Protein AF-A0A9Q1GVB4-F1 (afdb_monomer)

InterPro domains:
  IPR004252 Probable transposase, Ptta/En/Spm, plant [PF03004] (63-147)

Solvent-accessible surface area (backbone atoms only — not comparable to full-atom values): 9613 Å² total; per-residue (Å²): 139,84,85,86,81,89,74,96,72,77,97,49,74,78,66,56,61,70,75,74,58,67,56,72,68,58,44,50,53,51,50,50,53,49,53,51,52,50,54,52,50,52,54,50,50,52,56,54,52,59,71,66,70,79,49,101,64,57,93,91,50,58,69,66,60,50,51,51,51,53,50,45,66,74,67,36,62,69,58,45,51,52,51,52,50,54,53,46,47,55,65,72,35,87,56,34,83,44,52,85,47,78,50,76,70,48,41,40,54,49,45,54,48,38,49,73,73,71,41,86,50,20,49,33,56,53,47,50,71,29,40,26,30,91,89,77,65,43,58,52,43,70,66,54,49,56,51,40,70,73,36,63,80,43,77,54,71,54,93,110

pLDDT: mean 75.61, std 13.66, range [33.72, 92.81]

Foldseek 3Di:
DDDDDDDDDDDDVVVVVVVPDDDPVVVVVVVVVVVVVVVVVVVVVVVVVVVVPPDLDDPVDDPVVSVVVVVCCVPPPVNVVVVVVVVCCCCPPLLNQQQQQPDPVSLVVVLVVCVVVVHQAFQLVSLQVRQARPPPSDGSDVVSVVVSVVRVVGRDGDDD

Sequence (160 aa):
MITHSSSDAMDNPSAREDRYQWTADHASLVKEAYWEKGRNRLKDMVCKVSKKKLTDVIPWLSPDVHRQLLHHKQTNNGFLRTSRQSRVNKITSPKAGTRHTQGSISAIAIAKKMRKDGEIVTAAKLYSKTHTKPKDKTFTDDRSKATWVCIKPIHLPFFG

Structure (mmCIF, N/CA/C/O backbone):
data_AF-A0A9Q1GVB4-F1
#
_entry.id   AF-A0A9Q1GVB4-F1
#
loop_
_atom_site.group_PDB
_atom_site.id
_atom_site.type_symbol
_atom_site.label_atom_id
_atom_site.label_alt_id
_atom_site.label_comp_id
_atom_site.label_asym_id
_atom_site.label_entity_id
_atom_site.label_seq_id
_atom_site.pdbx_PDB_ins_code
_atom_site.Cartn_x
_atom_site.Cartn_y
_atom_site.Cartn_z
_atom_site.occupancy
_atom_site.B_iso_or_equiv
_atom_site.auth_seq_id
_atom_site.auth_comp_id
_atom_site.auth_asym_id
_atom_site.auth_atom_id
_atom_site.pdbx_PDB_model_num
ATOM 1 N N . MET A 1 1 ? -11.497 -1.645 -35.298 1.00 33.72 1 MET A N 1
ATOM 2 C CA . MET A 1 1 ? -11.776 -2.354 -36.563 1.00 33.72 1 MET A CA 1
ATOM 3 C C . MET A 1 1 ? -10.879 -3.570 -36.609 1.00 33.72 1 MET A C 1
ATOM 5 O O . MET A 1 1 ? -9.670 -3.400 -36.629 1.00 33.72 1 MET A O 1
ATOM 9 N N . ILE A 1 2 ? -11.460 -4.765 -36.528 1.00 38.91 2 ILE A N 1
ATOM 10 C CA . ILE A 1 2 ? -10.757 -6.035 -36.727 1.00 38.91 2 ILE A CA 1
ATOM 11 C C . ILE A 1 2 ? -11.166 -6.481 -38.127 1.00 38.91 2 ILE A C 1
ATOM 13 O O . ILE A 1 2 ? -12.347 -6.712 -38.372 1.00 38.91 2 ILE A O 1
ATOM 17 N N . THR A 1 3 ? -10.230 -6.499 -39.068 1.00 4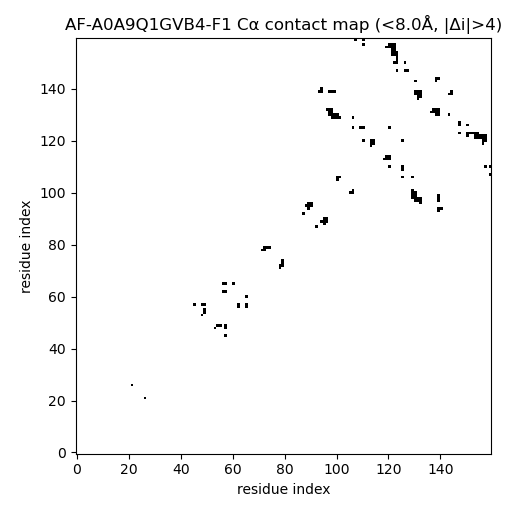1.09 3 THR A N 1
ATOM 18 C CA . THR A 1 3 ? -10.492 -6.948 -40.436 1.00 41.09 3 THR A CA 1
ATOM 19 C C . THR A 1 3 ? -10.404 -8.468 -40.485 1.00 41.09 3 THR A C 1
ATOM 21 O O . THR A 1 3 ? -9.327 -9.034 -40.303 1.00 41.09 3 THR A O 1
ATOM 24 N N . HIS A 1 4 ? -11.535 -9.122 -40.741 1.00 42.84 4 HIS A N 1
ATOM 25 C CA . HIS A 1 4 ? -11.581 -10.513 -41.173 1.00 42.84 4 HIS A CA 1
ATOM 26 C C . HIS A 1 4 ? -11.349 -10.576 -42.688 1.00 42.84 4 HIS A C 1
ATOM 28 O O . HIS A 1 4 ? -12.095 -9.974 -43.454 1.00 42.84 4 HIS A O 1
ATOM 34 N N . SER A 1 5 ? -10.340 -11.327 -43.123 1.00 40.50 5 SER A N 1
ATOM 35 C CA . SER A 1 5 ? -10.303 -11.911 -44.465 1.00 40.50 5 SER A CA 1
ATOM 36 C C . SER A 1 5 ? -10.159 -13.415 -44.310 1.00 40.50 5 SER A C 1
ATOM 38 O O . SER A 1 5 ? -9.209 -13.908 -43.707 1.00 40.50 5 SER A O 1
ATOM 40 N N . SER A 1 6 ? -11.187 -14.106 -44.787 1.00 53.69 6 SER A N 1
ATOM 41 C CA . SER A 1 6 ? -11.302 -15.554 -44.850 1.00 53.69 6 SER A CA 1
ATOM 42 C C . SER A 1 6 ? -10.551 -16.060 -46.076 1.00 53.69 6 SER A C 1
ATOM 44 O O . SER A 1 6 ? -10.783 -15.550 -47.168 1.00 53.69 6 SER A O 1
ATOM 46 N N . SER A 1 7 ? -9.696 -17.066 -45.910 1.00 40.31 7 SER A N 1
ATOM 47 C CA . SER A 1 7 ? -9.329 -18.003 -46.975 1.00 40.31 7 SER A CA 1
ATOM 48 C C . SER A 1 7 ? -8.597 -19.185 -46.356 1.00 40.31 7 SER A C 1
ATOM 50 O O . SER A 1 7 ? -7.555 -19.020 -45.721 1.00 40.31 7 SER A O 1
ATOM 52 N N . ASP A 1 8 ? -9.159 -20.367 -46.564 1.00 50.81 8 ASP A N 1
ATOM 53 C CA . ASP A 1 8 ? -8.596 -21.662 -46.222 1.00 50.81 8 ASP A CA 1
ATOM 54 C C . ASP A 1 8 ? -7.185 -21.836 -46.796 1.00 50.81 8 ASP A C 1
ATOM 56 O O . ASP A 1 8 ? -6.976 -21.811 -48.008 1.00 50.81 8 ASP A O 1
ATOM 60 N N . ALA A 1 9 ? -6.209 -22.034 -45.914 1.00 42.66 9 ALA A N 1
ATOM 61 C CA . ALA A 1 9 ? -4.889 -22.531 -46.265 1.00 42.66 9 ALA A CA 1
ATOM 62 C C . ALA A 1 9 ? -4.362 -23.366 -45.094 1.00 42.66 9 ALA A C 1
ATOM 64 O O . ALA A 1 9 ? -4.051 -22.840 -44.028 1.00 42.66 9 ALA A O 1
ATOM 65 N N . MET A 1 10 ? -4.369 -24.677 -45.333 1.00 43.28 10 MET A N 1
ATOM 66 C CA . MET A 1 10 ? -3.489 -25.735 -44.835 1.00 43.28 10 MET A CA 1
ATOM 67 C C . MET A 1 10 ? -2.827 -25.546 -43.464 1.00 43.28 10 MET A C 1
ATOM 69 O O . MET A 1 10 ? -2.070 -24.614 -43.198 1.00 43.28 10 MET A O 1
ATOM 73 N N . ASP A 1 11 ? -3.082 -26.542 -42.622 1.00 54.38 11 ASP A N 1
ATOM 74 C CA . ASP A 1 11 ? -2.689 -26.666 -41.227 1.00 54.38 11 ASP A CA 1
ATOM 75 C C . ASP A 1 11 ? -1.162 -26.794 -41.055 1.00 54.38 11 ASP A C 1
ATOM 77 O O . ASP A 1 11 ? -0.619 -27.869 -40.819 1.00 54.38 11 ASP A O 1
ATOM 81 N N . ASN A 1 12 ? -0.444 -25.679 -41.206 1.00 53.25 12 ASN A N 1
ATOM 82 C CA . ASN A 1 12 ? 0.954 -25.568 -40.815 1.00 53.25 12 ASN A CA 1
ATOM 83 C C . ASN A 1 12 ? 1.024 -25.103 -39.344 1.00 53.25 12 ASN A C 1
ATOM 85 O O . ASN A 1 12 ? 0.652 -23.958 -39.054 1.00 53.25 12 ASN A O 1
ATOM 89 N N . PRO A 1 13 ? 1.493 -25.935 -38.395 1.00 53.97 13 PRO A N 1
ATOM 90 C CA . PRO A 1 13 ? 1.586 -25.551 -36.989 1.00 53.97 13 PRO A CA 1
ATOM 91 C C . PRO A 1 13 ? 2.537 -24.368 -36.755 1.00 53.97 13 PRO A C 1
ATOM 93 O O . PRO A 1 13 ? 2.305 -23.605 -35.821 1.00 53.97 13 PRO A O 1
ATOM 96 N N . SER A 1 14 ? 3.520 -24.128 -37.636 1.00 53.22 14 SER A N 1
ATOM 97 C CA . SER A 1 14 ? 4.394 -22.948 -37.534 1.00 53.22 14 SER A CA 1
ATOM 98 C C . SER A 1 14 ? 3.682 -21.641 -37.908 1.00 53.22 14 SER A C 1
ATOM 100 O O . SER A 1 14 ? 4.051 -20.582 -37.422 1.00 53.22 14 SER A O 1
ATOM 102 N N . ALA A 1 15 ? 2.626 -21.695 -38.732 1.00 49.97 15 ALA A N 1
ATOM 103 C CA . ALA A 1 15 ? 1.832 -20.522 -39.116 1.00 49.97 15 ALA A CA 1
ATOM 104 C C . ALA A 1 15 ? 0.757 -20.159 -38.070 1.00 49.97 15 ALA A C 1
ATOM 106 O O . ALA A 1 15 ? 0.137 -19.095 -38.137 1.00 49.97 15 ALA A O 1
ATOM 107 N N . ARG A 1 16 ? 0.497 -21.046 -37.095 1.00 50.59 16 ARG A N 1
ATOM 108 C CA . ARG A 1 16 ? -0.432 -20.791 -35.980 1.00 50.59 16 ARG A CA 1
ATOM 109 C C . ARG A 1 16 ? 0.188 -19.903 -34.902 1.00 50.59 16 ARG A C 1
ATOM 111 O O . ARG A 1 16 ? -0.550 -19.142 -34.278 1.00 50.59 16 ARG A O 1
ATOM 118 N N . GLU A 1 17 ? 1.502 -19.976 -34.704 1.00 55.22 17 GLU A N 1
ATOM 119 C CA . GLU A 1 17 ? 2.207 -19.242 -33.646 1.00 55.22 17 GLU A CA 1
ATOM 120 C C . GLU A 1 17 ? 2.274 -17.734 -33.913 1.00 55.22 17 GLU A C 1
ATOM 122 O O . GLU A 1 17 ? 2.208 -16.949 -32.970 1.00 55.22 17 GLU A O 1
ATOM 127 N N . ASP A 1 18 ? 2.291 -17.306 -35.175 1.00 56.25 18 ASP A N 1
ATOM 128 C CA . ASP A 1 18 ? 2.339 -15.882 -35.542 1.00 56.25 18 ASP A CA 1
ATOM 129 C C . ASP A 1 18 ? 0.984 -15.167 -35.418 1.00 56.25 18 ASP A C 1
ATOM 131 O O . ASP A 1 18 ? 0.921 -13.940 -35.358 1.00 56.25 18 ASP A O 1
ATOM 135 N N . ARG A 1 19 ? -0.126 -15.915 -35.319 1.00 60.16 19 ARG A N 1
ATOM 136 C CA . ARG A 1 19 ? -1.479 -15.333 -35.223 1.00 60.16 19 ARG A CA 1
ATOM 137 C C . ARG A 1 19 ? -1.821 -14.774 -33.842 1.00 60.16 19 ARG A C 1
ATOM 139 O O . ARG A 1 19 ? -2.765 -13.995 -33.725 1.00 60.16 19 ARG A O 1
ATOM 146 N N . TYR A 1 20 ? -1.072 -15.155 -32.809 1.00 65.69 20 TYR A N 1
ATOM 147 C CA . TYR A 1 20 ? -1.349 -14.785 -31.417 1.00 65.69 20 TYR A CA 1
ATOM 148 C C . TYR A 1 20 ? -0.134 -14.182 -30.707 1.00 65.69 20 TYR A C 1
ATOM 150 O O . TYR A 1 20 ? -0.008 -14.282 -29.486 1.00 65.69 20 TYR A O 1
ATOM 158 N N . GLN A 1 21 ? 0.762 -13.539 -31.453 1.00 75.00 21 GLN A N 1
ATOM 159 C CA . GLN A 1 21 ? 1.858 -12.780 -30.865 1.00 75.00 21 GLN A CA 1
ATOM 160 C C . GLN A 1 21 ? 1.425 -11.345 -30.588 1.00 75.00 21 GLN A C 1
ATOM 162 O O . GLN A 1 21 ? 0.720 -10.703 -31.370 1.00 75.00 21 GLN A O 1
ATOM 167 N N . TRP A 1 22 ? 1.857 -10.819 -29.447 1.00 77.19 22 TRP A N 1
ATOM 168 C CA . TRP A 1 22 ? 1.775 -9.387 -29.216 1.00 77.19 22 TRP A CA 1
ATOM 169 C C . TRP A 1 22 ? 2.656 -8.671 -30.233 1.00 77.19 22 TRP A C 1
ATOM 171 O O . TRP A 1 22 ? 3.799 -9.063 -30.456 1.00 77.19 22 TRP A O 1
ATOM 181 N N . THR A 1 23 ? 2.155 -7.572 -30.796 1.00 82.75 23 THR A N 1
ATOM 182 C CA . THR A 1 23 ? 3.010 -6.630 -31.531 1.00 82.75 23 THR A CA 1
ATOM 183 C C . THR A 1 23 ? 4.193 -6.227 -30.641 1.00 82.75 23 THR A C 1
ATOM 185 O O . THR A 1 23 ? 4.005 -6.113 -29.425 1.00 82.75 23 THR A O 1
ATOM 188 N N . ALA A 1 24 ? 5.359 -5.937 -31.218 1.00 81.44 24 ALA A N 1
ATOM 189 C CA . ALA A 1 24 ? 6.579 -5.614 -30.467 1.00 81.44 24 ALA A CA 1
ATOM 190 C C . ALA A 1 24 ? 6.379 -4.546 -29.365 1.00 81.44 24 ALA A C 1
ATOM 192 O O . ALA A 1 24 ? 6.903 -4.693 -28.255 1.00 81.44 24 ALA A O 1
ATOM 193 N N . ASP A 1 25 ? 5.549 -3.532 -29.629 1.00 81.00 25 ASP A N 1
ATOM 194 C CA . ASP A 1 25 ? 5.208 -2.479 -28.665 1.00 81.00 25 ASP A CA 1
ATOM 195 C C . ASP A 1 25 ? 4.445 -3.034 -27.452 1.00 81.00 25 ASP A C 1
ATOM 197 O O . ASP A 1 25 ? 4.857 -2.860 -26.304 1.00 81.00 25 ASP A O 1
ATOM 201 N N . HIS A 1 26 ? 3.368 -3.788 -27.691 1.00 86.81 26 HIS A N 1
ATOM 202 C CA . HIS A 1 26 ? 2.603 -4.457 -26.635 1.00 86.81 26 HIS A CA 1
ATOM 203 C C . HIS A 1 26 ? 3.445 -5.486 -25.870 1.00 86.81 26 HIS A C 1
ATOM 205 O O . HIS A 1 26 ? 3.338 -5.574 -24.647 1.00 86.81 26 HIS A O 1
ATOM 211 N N . ALA A 1 27 ? 4.320 -6.230 -26.552 1.00 86.25 27 ALA A N 1
ATOM 212 C CA . ALA A 1 27 ? 5.208 -7.186 -25.899 1.00 86.25 27 ALA A CA 1
ATOM 213 C C . ALA A 1 27 ? 6.169 -6.501 -24.922 1.00 86.25 27 ALA A C 1
ATOM 215 O O . ALA A 1 27 ? 6.365 -6.975 -23.799 1.00 86.25 27 ALA A O 1
ATOM 216 N N . SER A 1 28 ? 6.711 -5.351 -25.323 1.00 87.00 28 SER A N 1
ATOM 217 C CA . SER A 1 28 ? 7.587 -4.534 -24.485 1.00 87.00 28 SER A CA 1
ATOM 218 C C . SER A 1 28 ? 6.841 -3.977 -23.272 1.00 87.00 28 SER A C 1
ATOM 220 O O . SER A 1 28 ? 7.316 -4.134 -22.147 1.00 87.00 28 SER A O 1
ATOM 222 N N . LEU A 1 29 ? 5.634 -3.435 -23.472 1.00 89.50 29 LEU A N 1
ATOM 223 C CA . LEU A 1 29 ? 4.789 -2.914 -22.391 1.00 89.50 29 LEU A CA 1
ATOM 224 C C . LEU A 1 29 ? 4.406 -3.994 -21.374 1.00 89.50 29 LEU A C 1
ATOM 226 O O . LEU A 1 29 ? 4.490 -3.777 -20.163 1.00 89.50 29 LEU A O 1
ATOM 230 N N . VAL A 1 30 ? 4.004 -5.180 -21.838 1.00 88.69 30 VAL A N 1
ATOM 231 C CA . VAL A 1 30 ? 3.631 -6.260 -20.920 1.00 88.69 30 VAL A CA 1
ATOM 232 C C . VAL A 1 30 ? 4.854 -6.793 -20.178 1.00 88.69 30 VAL A C 1
ATOM 234 O O . VAL A 1 30 ? 4.771 -7.053 -18.976 1.00 88.69 30 VAL A O 1
ATOM 237 N N . LYS A 1 31 ? 6.005 -6.905 -20.848 1.00 91.25 31 LYS A N 1
ATOM 238 C CA . LYS A 1 31 ? 7.263 -7.293 -20.204 1.00 91.25 31 LYS A CA 1
ATOM 239 C C . LYS A 1 31 ? 7.659 -6.285 -19.126 1.00 91.25 31 LYS A C 1
ATOM 241 O O . LYS A 1 31 ? 8.003 -6.690 -18.016 1.00 91.25 31 LYS A O 1
ATOM 246 N N . GLU A 1 32 ? 7.570 -4.990 -19.411 1.00 92.81 32 GLU A N 1
ATOM 247 C CA . GLU A 1 32 ? 7.841 -3.933 -18.436 1.00 92.81 32 GLU A CA 1
ATOM 248 C C . GLU A 1 32 ? 6.904 -4.028 -17.226 1.00 92.81 32 GLU A C 1
ATOM 250 O O . GLU A 1 32 ? 7.375 -4.103 -16.087 1.00 92.81 32 GLU A O 1
ATOM 255 N N . ALA A 1 33 ? 5.595 -4.137 -17.466 1.00 90.88 33 ALA A N 1
ATOM 256 C CA . ALA A 1 33 ? 4.595 -4.277 -16.412 1.00 90.88 33 ALA A CA 1
ATOM 257 C C . ALA A 1 33 ? 4.804 -5.549 -15.572 1.00 90.88 33 ALA A C 1
ATOM 259 O O . ALA A 1 33 ? 4.619 -5.536 -14.351 1.00 90.88 33 ALA A O 1
ATOM 260 N N . TYR A 1 34 ? 5.203 -6.655 -16.204 1.00 92.75 34 TYR A N 1
ATOM 261 C CA . TYR A 1 34 ? 5.525 -7.904 -15.518 1.00 92.75 34 TYR A CA 1
ATOM 262 C C . TYR A 1 34 ? 6.713 -7.722 -14.572 1.00 92.75 34 TYR A C 1
ATOM 264 O O . TYR A 1 34 ? 6.616 -8.035 -13.381 1.00 92.75 34 TYR A O 1
ATOM 272 N N . TRP A 1 35 ? 7.814 -7.149 -15.067 1.00 92.56 35 TRP A N 1
ATOM 273 C CA . TRP A 1 35 ? 8.992 -6.887 -14.246 1.00 92.56 35 TRP A CA 1
ATOM 274 C C . TRP A 1 35 ? 8.704 -5.892 -13.129 1.00 92.56 35 TRP A C 1
ATOM 276 O O . TRP A 1 35 ? 9.159 -6.089 -12.003 1.00 92.56 35 TRP A O 1
ATOM 286 N N . GLU A 1 36 ? 7.925 -4.847 -13.394 1.00 90.62 36 GLU A N 1
ATOM 287 C CA . GLU A 1 36 ? 7.529 -3.879 -12.378 1.00 90.62 36 GLU A CA 1
ATOM 288 C C . GLU A 1 36 ? 6.720 -4.539 -11.253 1.00 90.62 36 GLU A C 1
ATOM 290 O O . GLU A 1 36 ? 7.056 -4.392 -10.070 1.00 90.62 36 GLU A O 1
ATOM 295 N N . LYS A 1 37 ? 5.696 -5.326 -11.605 1.00 89.62 37 LYS A N 1
ATOM 296 C CA . LYS A 1 37 ? 4.885 -6.079 -10.637 1.00 89.62 37 LYS A CA 1
ATOM 297 C C . LYS A 1 37 ? 5.736 -7.065 -9.843 1.00 89.62 37 LYS A C 1
ATOM 299 O O . LYS A 1 37 ? 5.614 -7.113 -8.617 1.00 89.62 37 LYS A O 1
ATOM 304 N N . GLY A 1 38 ? 6.624 -7.798 -10.514 1.00 88.38 38 GLY A N 1
ATOM 305 C CA . GLY A 1 38 ? 7.555 -8.734 -9.886 1.00 88.38 38 GLY A CA 1
ATOM 306 C C . GLY A 1 38 ? 8.469 -8.046 -8.871 1.00 88.38 38 GLY A C 1
ATOM 307 O O . GLY A 1 38 ? 8.506 -8.437 -7.701 1.00 88.38 38 GLY A O 1
ATOM 308 N N . ARG A 1 39 ? 9.135 -6.953 -9.272 1.00 86.31 39 ARG A N 1
ATOM 309 C CA . ARG A 1 39 ? 9.994 -6.148 -8.384 1.00 86.31 39 ARG A CA 1
ATOM 310 C C . ARG A 1 39 ? 9.225 -5.622 -7.174 1.00 86.31 39 ARG A C 1
ATOM 312 O O . ARG A 1 39 ? 9.698 -5.736 -6.042 1.00 86.31 39 ARG A O 1
ATOM 319 N N . ASN A 1 40 ? 8.028 -5.076 -7.388 1.00 85.00 40 ASN A N 1
ATOM 320 C CA . ASN A 1 40 ? 7.192 -4.562 -6.305 1.00 85.00 40 ASN A CA 1
ATOM 321 C C . ASN A 1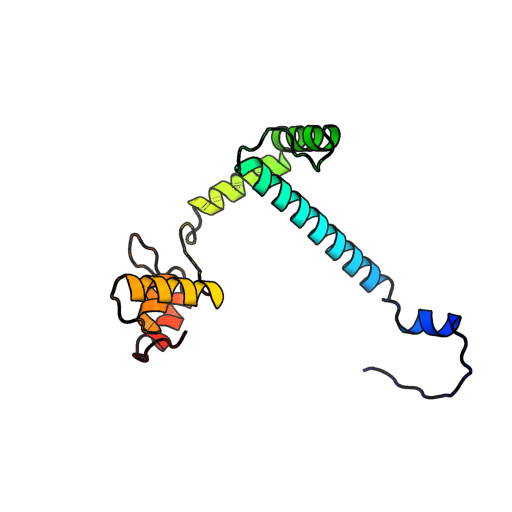 40 ? 6.759 -5.670 -5.337 1.00 85.00 40 ASN A C 1
ATOM 323 O O . ASN A 1 40 ? 6.835 -5.480 -4.122 1.00 85.00 40 ASN A O 1
ATOM 327 N N . ARG A 1 41 ? 6.384 -6.849 -5.848 1.00 87.62 41 ARG A N 1
ATOM 328 C CA . ARG A 1 41 ? 5.988 -7.986 -5.013 1.00 87.62 41 ARG A CA 1
ATOM 329 C C . ARG A 1 41 ? 7.139 -8.504 -4.155 1.00 87.62 41 ARG A C 1
ATOM 331 O O . ARG A 1 41 ? 6.940 -8.738 -2.962 1.00 87.62 41 ARG A O 1
ATOM 338 N N . LEU A 1 42 ? 8.330 -8.638 -4.735 1.00 84.25 42 LEU A N 1
ATOM 339 C CA . LEU A 1 42 ? 9.535 -9.051 -4.012 1.00 84.25 42 LEU A CA 1
ATOM 340 C C . LEU A 1 42 ? 9.890 -8.046 -2.911 1.00 84.25 42 LEU A C 1
ATOM 342 O O . LEU A 1 42 ? 10.081 -8.434 -1.757 1.00 84.25 42 LEU A O 1
ATOM 346 N N . LYS A 1 43 ? 9.885 -6.746 -3.230 1.00 83.06 43 LYS A N 1
ATOM 347 C CA . LYS A 1 43 ? 10.100 -5.661 -2.258 1.00 83.06 43 LYS A CA 1
ATOM 348 C C . LYS A 1 43 ? 9.120 -5.742 -1.083 1.00 83.06 43 LYS A C 1
ATOM 350 O O . LYS A 1 43 ? 9.528 -5.609 0.074 1.00 83.06 43 LYS A O 1
ATOM 355 N N . ASP A 1 44 ? 7.842 -5.983 -1.364 1.00 83.56 44 ASP A N 1
ATOM 356 C CA . ASP A 1 44 ? 6.802 -6.109 -0.341 1.00 83.56 44 ASP A CA 1
ATOM 357 C C . ASP A 1 44 ? 6.998 -7.343 0.540 1.00 83.56 44 ASP A C 1
ATOM 359 O O . ASP A 1 44 ? 6.816 -7.263 1.758 1.00 83.56 44 ASP A O 1
ATOM 363 N N . MET A 1 45 ? 7.378 -8.479 -0.053 1.00 84.31 45 MET A N 1
ATOM 364 C CA . MET A 1 45 ? 7.695 -9.701 0.684 1.00 84.31 45 MET A CA 1
ATOM 365 C C . MET A 1 45 ? 8.870 -9.486 1.633 1.00 84.31 45 MET A C 1
ATOM 367 O O . MET A 1 45 ? 8.725 -9.771 2.821 1.00 84.31 45 MET A O 1
ATOM 371 N N . VAL A 1 46 ? 9.975 -8.903 1.149 1.00 82.31 46 VAL A N 1
ATOM 372 C CA . VAL A 1 46 ? 11.118 -8.527 1.997 1.00 82.31 46 VAL A CA 1
ATOM 373 C C . VAL A 1 46 ? 10.643 -7.663 3.163 1.00 82.31 46 VAL A C 1
ATOM 375 O O . VAL A 1 46 ? 10.853 -8.012 4.320 1.00 82.31 46 VAL A O 1
ATOM 378 N N . CYS A 1 47 ? 9.923 -6.571 2.888 1.00 78.56 47 CYS A N 1
ATOM 379 C CA . CYS A 1 47 ? 9.462 -5.660 3.937 1.00 78.56 47 CYS A CA 1
ATOM 380 C C . CYS A 1 47 ? 8.533 -6.332 4.959 1.00 78.56 47 CYS A C 1
ATOM 382 O O . CYS A 1 47 ? 8.557 -5.969 6.135 1.00 78.56 47 CYS A O 1
ATOM 384 N N . LYS A 1 48 ? 7.686 -7.277 4.535 1.00 80.81 48 LYS A N 1
ATOM 385 C CA . LYS A 1 48 ? 6.791 -8.018 5.436 1.00 80.81 48 LYS A CA 1
ATOM 386 C C . LYS A 1 48 ? 7.557 -9.001 6.315 1.00 80.81 48 LYS A C 1
ATOM 388 O O . LYS A 1 48 ? 7.255 -9.076 7.503 1.00 80.81 48 LYS A O 1
ATOM 393 N N . VAL A 1 49 ? 8.521 -9.727 5.751 1.00 76.62 49 VAL A N 1
ATOM 394 C CA . VAL A 1 49 ? 9.337 -10.704 6.485 1.00 76.62 49 VAL A CA 1
ATOM 395 C C . VAL A 1 49 ? 10.235 -9.992 7.495 1.00 76.62 49 VAL A C 1
ATOM 397 O O . VAL A 1 49 ? 10.187 -10.330 8.675 1.00 76.62 49 VAL A O 1
ATOM 400 N N . SER A 1 50 ? 10.933 -8.924 7.089 1.00 74.00 50 SER A N 1
ATOM 401 C CA . SER A 1 50 ? 11.795 -8.147 7.993 1.00 74.00 50 SER A CA 1
ATOM 402 C C . SER A 1 50 ? 11.030 -7.552 9.185 1.00 74.00 50 SER A C 1
ATOM 404 O O . SER A 1 50 ? 11.550 -7.489 10.293 1.00 74.00 50 SER A O 1
ATOM 406 N N . LYS A 1 51 ? 9.765 -7.141 9.005 1.00 71.88 51 LYS A N 1
ATOM 407 C CA . LYS A 1 51 ? 8.938 -6.592 10.100 1.00 71.88 51 LYS A CA 1
ATOM 408 C C . LYS A 1 51 ? 8.546 -7.618 11.160 1.00 71.88 51 LYS A C 1
ATOM 410 O O . LYS A 1 51 ? 8.243 -7.225 12.282 1.00 71.88 51 LYS A O 1
ATOM 415 N N . LYS A 1 52 ? 8.516 -8.907 10.817 1.00 70.75 52 LYS A N 1
ATOM 416 C CA . LYS A 1 52 ? 8.109 -9.978 11.737 1.00 70.75 52 LYS A CA 1
ATOM 417 C C . LYS A 1 52 ? 9.228 -10.418 12.693 1.00 70.75 52 LYS A C 1
ATOM 419 O O . LYS A 1 52 ? 9.021 -11.377 13.422 1.00 70.75 52 LYS A O 1
ATOM 424 N N . LYS A 1 53 ? 10.374 -9.716 12.717 1.00 58.22 53 LYS A N 1
ATOM 425 C CA . LYS A 1 53 ? 11.533 -9.980 13.595 1.00 58.22 53 LYS A CA 1
ATOM 426 C C . LYS A 1 53 ? 12.057 -11.425 13.537 1.00 58.22 53 LYS A C 1
ATOM 428 O O . LYS A 1 53 ? 12.654 -11.884 14.500 1.00 58.22 53 LYS A O 1
ATOM 433 N N . LEU A 1 54 ? 11.821 -12.156 12.443 1.00 54.44 54 LEU A N 1
ATOM 434 C CA . LEU A 1 54 ? 12.169 -13.578 12.424 1.00 54.44 54 LEU A CA 1
ATOM 435 C C . LEU A 1 54 ? 13.676 -13.826 12.323 1.00 54.44 54 LEU A C 1
ATOM 437 O O . LEU A 1 54 ? 14.116 -14.864 12.792 1.00 54.44 54 LEU A O 1
ATOM 441 N N . THR A 1 55 ? 14.450 -12.913 11.732 1.00 56.69 55 THR A N 1
ATOM 442 C CA . THR A 1 55 ? 15.928 -12.860 11.730 1.00 56.69 55 THR A CA 1
ATOM 443 C C . THR A 1 55 ? 16.362 -11.766 10.747 1.00 56.69 55 THR A C 1
ATOM 445 O O . THR A 1 55 ? 15.616 -11.440 9.820 1.00 56.69 55 THR A O 1
ATOM 448 N N . ASP A 1 56 ? 17.575 -11.222 10.896 1.00 63.03 56 ASP A N 1
ATOM 449 C CA . ASP A 1 56 ? 18.212 -10.359 9.878 1.00 63.03 56 ASP A CA 1
ATOM 450 C C . ASP A 1 56 ? 18.586 -11.127 8.595 1.00 63.03 56 ASP A C 1
ATOM 452 O O . ASP A 1 56 ? 19.134 -10.570 7.647 1.00 63.03 56 ASP A O 1
ATOM 456 N N . VAL A 1 57 ? 18.273 -12.420 8.540 1.00 66.19 57 VAL A N 1
ATOM 457 C CA . VAL A 1 57 ? 18.512 -13.303 7.407 1.00 66.19 57 VAL A CA 1
ATOM 458 C C . VAL A 1 57 ? 17.160 -13.706 6.833 1.00 66.19 57 VAL A C 1
ATOM 460 O O . VAL A 1 57 ? 16.309 -14.255 7.524 1.00 66.19 57 VAL A O 1
ATOM 463 N N . ILE A 1 58 ? 16.945 -13.407 5.555 1.00 73.94 58 ILE A N 1
ATOM 464 C CA . ILE A 1 58 ? 15.732 -13.786 4.830 1.00 73.94 58 ILE A CA 1
ATOM 465 C C . ILE A 1 58 ? 16.038 -15.106 4.106 1.00 73.94 58 ILE A C 1
ATOM 467 O O . ILE A 1 58 ? 16.797 -15.063 3.144 1.00 73.94 58 ILE A O 1
ATOM 471 N N . PRO A 1 59 ? 15.462 -16.261 4.503 1.00 74.81 59 PRO A N 1
ATOM 472 C CA . PRO A 1 59 ? 15.923 -17.579 4.034 1.00 74.81 59 PRO A CA 1
ATOM 473 C C . PRO A 1 59 ? 15.876 -17.798 2.516 1.00 74.81 59 PRO A C 1
ATOM 475 O O . PRO A 1 59 ? 16.651 -18.573 1.975 1.00 74.81 59 PRO A O 1
ATOM 478 N N . TRP A 1 60 ? 14.958 -17.125 1.822 1.00 79.81 60 TRP A N 1
ATOM 479 C CA . TRP A 1 60 ? 14.771 -17.242 0.372 1.00 79.81 60 TRP A CA 1
ATOM 480 C C . TRP A 1 60 ? 15.554 -16.192 -0.433 1.00 79.81 60 TRP A C 1
ATOM 482 O O . TRP A 1 60 ? 15.503 -16.203 -1.661 1.00 79.81 60 TRP A O 1
ATOM 492 N N . LEU A 1 61 ? 16.236 -15.256 0.234 1.00 82.19 61 LEU A N 1
ATOM 493 C CA . LEU A 1 61 ? 17.017 -14.204 -0.406 1.00 82.19 61 LEU A CA 1
ATOM 494 C C . LEU A 1 61 ? 18.502 -14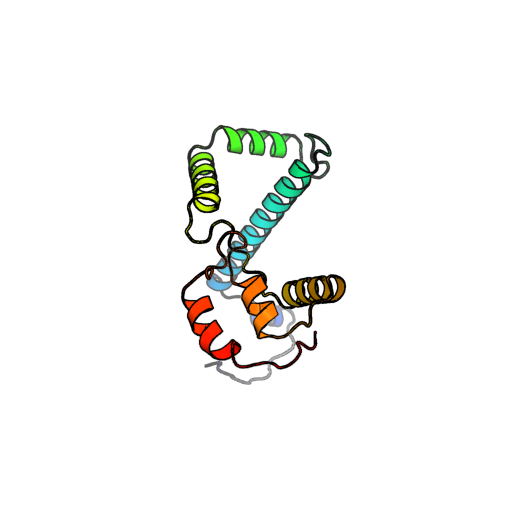.488 -0.192 1.00 82.19 61 LEU A C 1
ATOM 496 O O . LEU A 1 61 ? 18.940 -14.654 0.944 1.00 82.19 61 LEU A O 1
ATOM 500 N N . SER A 1 62 ? 19.282 -14.490 -1.274 1.00 84.88 62 SER A N 1
ATOM 501 C CA . SER A 1 62 ? 20.737 -14.633 -1.164 1.00 84.88 62 SER A CA 1
ATOM 502 C C . SER A 1 62 ? 21.316 -13.576 -0.203 1.00 84.88 62 SER A C 1
ATOM 504 O O . SER A 1 62 ? 20.938 -12.398 -0.308 1.00 84.88 62 SER A O 1
ATOM 506 N N . PRO A 1 63 ? 22.241 -13.952 0.703 1.00 83.25 63 PRO A N 1
ATOM 507 C CA . PRO A 1 63 ? 22.888 -13.019 1.624 1.00 83.25 63 PRO A CA 1
ATOM 508 C C . PRO A 1 63 ? 23.534 -11.820 0.920 1.00 83.25 63 PRO A C 1
ATOM 510 O O . PRO A 1 63 ? 23.469 -10.698 1.423 1.00 83.25 63 PRO A O 1
ATOM 513 N N . ASP A 1 64 ? 24.093 -12.026 -0.274 1.00 86.38 64 ASP A N 1
ATOM 514 C CA . ASP A 1 64 ? 24.729 -10.967 -1.061 1.00 86.38 64 ASP A CA 1
ATOM 515 C C . ASP A 1 64 ? 23.720 -9.930 -1.537 1.00 86.38 64 ASP A C 1
ATOM 517 O O . ASP A 1 64 ? 23.919 -8.727 -1.360 1.00 86.38 64 ASP A O 1
ATOM 521 N N . VAL A 1 65 ? 22.593 -10.399 -2.073 1.00 84.94 65 VAL A N 1
ATOM 522 C CA . VAL A 1 65 ? 21.495 -9.535 -2.514 1.00 84.94 65 VAL A CA 1
ATOM 523 C C . VAL A 1 65 ? 20.885 -8.811 -1.317 1.00 84.94 65 VAL A C 1
ATOM 525 O O . VAL A 1 65 ? 20.577 -7.622 -1.403 1.00 84.94 65 VAL A O 1
ATOM 528 N N . HIS A 1 66 ? 20.747 -9.492 -0.175 1.00 82.69 66 HIS A N 1
ATOM 529 C CA . HIS A 1 66 ? 20.242 -8.867 1.041 1.00 82.69 66 HIS A CA 1
ATOM 530 C C . HIS A 1 66 ? 21.164 -7.740 1.527 1.00 82.69 66 HIS A C 1
ATOM 532 O O . HIS A 1 66 ? 20.699 -6.633 1.801 1.00 82.69 66 HIS A O 1
ATOM 538 N N . ARG A 1 67 ? 22.476 -7.985 1.555 1.00 84.81 67 ARG A N 1
ATOM 539 C CA . ARG A 1 67 ? 23.496 -6.996 1.920 1.00 84.81 67 ARG A CA 1
ATOM 540 C C . ARG A 1 67 ? 23.504 -5.799 0.970 1.00 84.81 67 ARG A C 1
ATOM 542 O O . ARG A 1 67 ? 23.488 -4.662 1.437 1.00 84.81 67 ARG A O 1
ATOM 549 N N . GLN A 1 68 ? 23.448 -6.030 -0.342 1.00 86.62 68 GLN A N 1
ATOM 550 C CA . GLN A 1 68 ? 23.337 -4.950 -1.330 1.00 86.62 68 GLN A CA 1
ATOM 551 C C . GLN A 1 68 ? 22.054 -4.131 -1.139 1.00 86.62 68 GLN A C 1
ATOM 553 O O . GLN A 1 68 ? 22.081 -2.903 -1.216 1.00 86.62 68 GLN A O 1
ATOM 558 N N . LEU A 1 69 ? 20.933 -4.788 -0.830 1.00 82.81 69 LEU A N 1
ATOM 559 C CA . LEU A 1 69 ? 19.664 -4.116 -0.565 1.00 82.81 69 LEU A CA 1
ATOM 560 C C . LEU A 1 69 ? 19.727 -3.245 0.698 1.00 82.81 69 LEU A C 1
ATOM 562 O O . LEU A 1 69 ? 19.194 -2.134 0.700 1.00 82.81 69 LEU A O 1
ATOM 566 N N . LEU A 1 70 ? 20.360 -3.729 1.769 1.00 83.50 70 LEU A N 1
ATOM 567 C CA . LEU A 1 70 ? 20.577 -2.951 2.992 1.00 83.50 70 LEU A CA 1
ATOM 568 C C . LEU A 1 70 ? 21.486 -1.750 2.729 1.00 83.50 70 LEU A C 1
ATOM 570 O O . LEU A 1 70 ? 21.125 -0.630 3.091 1.00 83.50 70 LEU A O 1
ATOM 574 N N . HIS A 1 71 ? 22.596 -1.965 2.021 1.00 87.25 71 HIS A N 1
ATOM 575 C CA . HIS A 1 71 ? 23.502 -0.896 1.618 1.00 87.25 71 HIS A CA 1
ATOM 576 C C . HIS A 1 71 ? 22.770 0.170 0.795 1.00 87.25 71 HIS A C 1
ATOM 578 O O . HIS A 1 71 ? 22.843 1.355 1.113 1.00 87.25 71 HIS A O 1
ATOM 584 N N . HIS A 1 72 ? 21.979 -0.229 -0.206 1.00 85.75 72 HIS A N 1
ATOM 585 C CA . HIS A 1 72 ? 21.176 0.693 -1.011 1.00 85.75 72 HIS A CA 1
ATOM 586 C C . HIS A 1 72 ? 20.183 1.497 -0.159 1.00 85.75 72 HIS A C 1
ATOM 588 O O . HIS A 1 72 ? 20.057 2.707 -0.339 1.00 85.75 72 HIS A O 1
ATOM 594 N N . LYS A 1 73 ? 19.499 0.858 0.800 1.00 81.81 73 LYS A N 1
ATOM 595 C CA . LYS A 1 73 ? 18.570 1.549 1.712 1.00 81.81 73 LYS A CA 1
ATOM 596 C C . LYS A 1 73 ? 19.257 2.613 2.572 1.00 81.81 73 LYS A C 1
ATOM 598 O O . LYS A 1 73 ? 18.594 3.580 2.939 1.00 81.81 73 LYS A O 1
ATOM 603 N N . GLN A 1 74 ? 20.529 2.416 2.913 1.00 84.44 74 GLN A N 1
ATOM 604 C CA . GLN A 1 74 ? 21.307 3.313 3.773 1.00 84.44 74 GLN A CA 1
ATOM 605 C C . GLN A 1 74 ? 22.036 4.414 2.994 1.00 84.44 74 GLN A C 1
ATOM 607 O O . GLN A 1 74 ? 22.217 5.501 3.529 1.00 84.44 74 GLN A O 1
ATOM 612 N N . THR A 1 75 ? 22.436 4.155 1.747 1.00 88.44 75 THR A N 1
ATOM 613 C CA . THR A 1 75 ? 23.333 5.046 0.984 1.00 88.44 75 THR A CA 1
ATOM 614 C C . THR A 1 75 ? 22.657 5.765 -0.179 1.00 88.44 75 THR A C 1
ATOM 616 O O . THR A 1 75 ? 23.129 6.813 -0.616 1.00 88.44 75 THR A O 1
ATOM 619 N N . ASN A 1 76 ? 21.538 5.253 -0.700 1.00 90.25 76 ASN A N 1
ATOM 620 C CA . ASN A 1 76 ? 20.889 5.871 -1.849 1.00 90.25 76 ASN A CA 1
ATOM 621 C C . ASN A 1 76 ? 20.052 7.092 -1.428 1.00 90.25 76 ASN A C 1
ATOM 623 O O . ASN A 1 76 ? 18.944 6.970 -0.897 1.00 90.25 76 ASN A O 1
ATOM 627 N N . ASN A 1 77 ? 20.559 8.288 -1.734 1.00 88.81 77 ASN A N 1
ATOM 628 C CA . ASN A 1 77 ? 19.905 9.561 -1.416 1.00 88.81 77 ASN A CA 1
ATOM 629 C C . ASN A 1 77 ? 18.500 9.702 -2.031 1.00 88.81 77 ASN A C 1
ATOM 631 O O . ASN A 1 77 ? 17.598 10.255 -1.397 1.00 88.81 77 ASN A O 1
ATOM 635 N N . GLY A 1 78 ? 18.276 9.173 -3.239 1.00 89.50 78 GLY A N 1
ATOM 636 C CA . GLY A 1 78 ? 16.964 9.192 -3.894 1.00 89.50 78 GLY A CA 1
ATOM 637 C C . GLY A 1 78 ? 15.930 8.344 -3.150 1.00 89.50 78 GLY A C 1
ATOM 638 O O . GLY A 1 78 ? 14.801 8.792 -2.910 1.00 89.50 78 GLY A O 1
ATOM 639 N N . PHE A 1 79 ? 16.336 7.150 -2.713 1.00 84.81 79 PHE A N 1
ATOM 640 C CA . PHE A 1 79 ? 15.522 6.272 -1.878 1.00 84.81 79 PHE A CA 1
ATOM 641 C C . PHE A 1 79 ? 15.216 6.918 -0.522 1.00 84.81 79 PHE A C 1
ATOM 643 O O . PHE A 1 79 ? 14.048 6.993 -0.132 1.00 84.81 79 PHE A O 1
ATOM 650 N N . LEU A 1 80 ? 16.231 7.436 0.177 1.00 86.88 80 LEU A N 1
ATOM 651 C CA . LEU A 1 80 ? 16.067 8.079 1.484 1.00 86.88 80 LEU A CA 1
ATOM 652 C C . LEU A 1 80 ? 15.129 9.286 1.417 1.00 86.88 80 LEU A C 1
ATOM 654 O O . LEU A 1 80 ? 14.222 9.406 2.245 1.00 86.88 80 LEU A O 1
ATOM 658 N N . ARG A 1 81 ? 15.282 10.141 0.397 1.00 91.75 81 ARG A N 1
ATOM 659 C CA . ARG A 1 81 ? 14.395 11.287 0.156 1.00 91.75 81 ARG A CA 1
ATOM 660 C C . ARG A 1 81 ? 12.950 10.839 -0.045 1.00 91.75 81 ARG A C 1
ATOM 662 O O . ARG A 1 81 ? 12.054 11.339 0.632 1.00 91.75 81 ARG A O 1
ATOM 669 N N . THR A 1 82 ? 12.724 9.859 -0.919 1.00 87.50 82 THR A N 1
ATOM 670 C CA . THR A 1 82 ? 11.381 9.328 -1.214 1.00 87.50 82 THR A CA 1
ATOM 671 C C . THR A 1 82 ? 10.755 8.660 0.009 1.00 87.50 82 THR A C 1
ATOM 673 O O . THR A 1 82 ? 9.570 8.845 0.290 1.00 8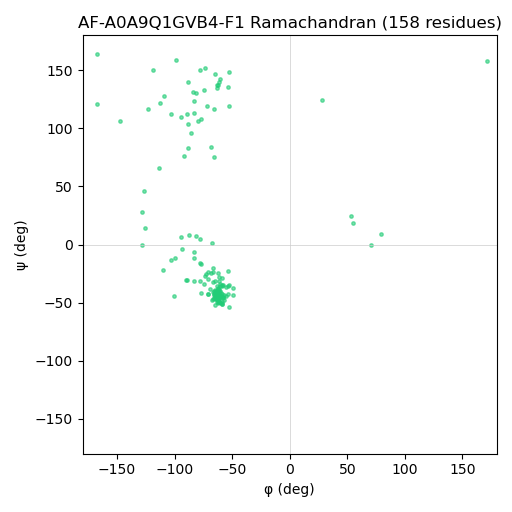7.50 82 THR A O 1
ATOM 676 N N . SER A 1 83 ? 11.551 7.918 0.778 1.00 84.75 83 SER A N 1
ATOM 677 C CA . SER A 1 83 ? 11.133 7.270 2.022 1.00 84.75 83 SER A CA 1
ATOM 678 C C . SER A 1 83 ? 10.741 8.300 3.085 1.00 84.75 83 SER A C 1
ATOM 680 O O . SER A 1 83 ? 9.656 8.211 3.668 1.00 84.75 83 SER A O 1
ATOM 682 N N . ARG A 1 84 ? 11.565 9.341 3.282 1.00 87.50 84 ARG A N 1
ATOM 683 C CA . ARG A 1 84 ? 11.274 10.454 4.196 1.00 87.50 84 ARG A CA 1
ATOM 684 C C . ARG A 1 84 ? 10.009 11.192 3.773 1.00 87.50 84 ARG A C 1
ATOM 686 O O . ARG A 1 84 ? 9.134 11.385 4.613 1.00 87.50 84 ARG A O 1
ATOM 693 N N . GLN A 1 85 ? 9.872 11.527 2.491 1.00 86.88 85 GLN A N 1
ATOM 694 C CA . GLN A 1 85 ? 8.672 12.181 1.970 1.00 86.88 85 GLN A CA 1
ATOM 695 C C . GLN A 1 85 ? 7.432 11.302 2.148 1.00 86.88 85 GLN A C 1
ATOM 697 O O . GLN A 1 85 ? 6.398 11.781 2.593 1.00 86.88 85 GLN A O 1
ATOM 702 N N . SER A 1 86 ? 7.534 9.997 1.891 1.00 84.62 86 SER A N 1
ATOM 703 C CA . SER A 1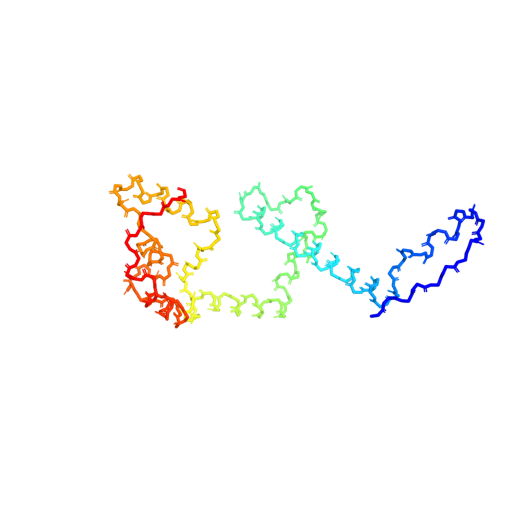 86 ? 6.433 9.051 2.112 1.00 84.62 86 SER A CA 1
ATOM 704 C C . SER A 1 86 ? 6.029 8.975 3.585 1.00 84.62 86 SER A C 1
ATOM 706 O O . SER A 1 86 ? 4.843 8.863 3.898 1.00 84.62 86 SER A O 1
ATOM 708 N N . ARG A 1 87 ? 6.998 9.048 4.509 1.00 83.56 87 ARG A N 1
ATOM 709 C CA . ARG A 1 87 ? 6.733 9.119 5.952 1.00 83.56 87 ARG A CA 1
ATOM 710 C C . ARG A 1 87 ? 6.024 10.419 6.319 1.00 83.56 87 ARG A C 1
ATOM 712 O O . ARG A 1 87 ? 5.035 10.364 7.039 1.00 83.56 87 ARG A O 1
ATOM 719 N N . VAL A 1 88 ? 6.500 11.552 5.803 1.00 84.19 88 VAL A N 1
ATOM 720 C CA . VAL A 1 88 ? 5.869 12.866 5.995 1.00 84.19 88 VAL A CA 1
ATOM 721 C C . VAL A 1 88 ? 4.441 12.839 5.458 1.00 84.19 88 VAL A C 1
ATOM 723 O O . VAL A 1 88 ? 3.525 13.080 6.227 1.00 84.19 88 VAL A O 1
ATOM 726 N N . ASN A 1 89 ? 4.222 12.397 4.218 1.00 81.88 89 ASN A N 1
ATOM 727 C CA . ASN A 1 89 ? 2.896 12.294 3.604 1.00 81.88 89 ASN A CA 1
ATOM 728 C C . ASN A 1 89 ? 1.921 11.445 4.437 1.00 81.88 89 ASN A C 1
ATOM 730 O O . ASN A 1 89 ? 0.744 11.777 4.531 1.00 81.88 89 ASN A O 1
ATOM 734 N N . LYS A 1 90 ? 2.389 10.368 5.082 1.00 72.19 90 LYS A N 1
ATOM 735 C CA . LYS A 1 90 ? 1.546 9.553 5.976 1.00 72.19 90 LYS A CA 1
ATOM 736 C C . LYS A 1 90 ? 1.100 10.280 7.245 1.00 72.19 90 LYS A C 1
ATOM 738 O O . LYS A 1 90 ? 0.110 9.858 7.832 1.00 72.19 90 LYS A O 1
ATOM 743 N N . ILE A 1 91 ? 1.835 11.302 7.678 1.00 75.38 91 ILE A N 1
ATOM 744 C CA . ILE A 1 91 ? 1.591 12.048 8.920 1.00 75.38 91 ILE A CA 1
ATOM 745 C C . ILE A 1 91 ? 0.881 13.373 8.627 1.00 75.38 91 ILE A C 1
ATOM 747 O O . ILE A 1 91 ? -0.061 13.725 9.325 1.00 75.38 91 ILE A O 1
ATOM 751 N N . THR A 1 92 ? 1.328 14.101 7.605 1.00 74.62 92 THR A N 1
ATOM 752 C CA . THR A 1 92 ? 0.925 15.487 7.334 1.00 74.62 92 THR A CA 1
ATOM 753 C C . THR A 1 92 ? -0.142 15.616 6.257 1.00 74.62 92 THR A C 1
ATOM 755 O O . THR A 1 92 ? -0.705 16.696 6.098 1.00 74.62 92 THR A O 1
ATOM 758 N N . SER A 1 93 ? -0.443 14.551 5.502 1.00 73.31 93 SER A N 1
ATOM 759 C CA . SER A 1 93 ? -1.534 14.615 4.529 1.00 73.31 93 SER A CA 1
ATOM 760 C C . SER A 1 93 ? -2.855 14.922 5.247 1.00 73.31 93 SER A C 1
ATOM 762 O O . SER A 1 93 ? -3.118 14.343 6.300 1.00 73.31 93 SER A O 1
ATOM 764 N N . PRO A 1 94 ? -3.758 15.725 4.658 1.00 64.81 94 PRO A N 1
ATOM 765 C CA . PRO A 1 94 ? -5.134 15.865 5.146 1.00 64.81 94 PRO A CA 1
ATOM 766 C C . PRO A 1 94 ? -5.870 14.518 5.284 1.00 64.81 94 PRO A C 1
ATOM 768 O O . PRO A 1 94 ? -6.808 14.393 6.077 1.00 64.81 94 PRO A O 1
ATOM 771 N N . LYS A 1 95 ? -5.398 13.507 4.536 1.00 62.69 95 LYS A N 1
ATOM 772 C CA . LYS A 1 95 ? -5.845 12.109 4.545 1.00 62.69 95 LYS A CA 1
ATOM 773 C C . LYS A 1 95 ? -5.009 11.210 5.475 1.00 62.69 95 LYS A C 1
ATOM 775 O O . LYS A 1 95 ? -5.178 9.994 5.485 1.00 62.69 95 LYS A O 1
ATOM 780 N N . ALA A 1 96 ? -4.090 11.752 6.268 1.00 60.47 96 ALA A N 1
ATOM 781 C CA . ALA A 1 96 ? -3.386 10.996 7.299 1.00 60.47 96 ALA A CA 1
ATOM 782 C C . ALA A 1 96 ? -4.392 10.506 8.356 1.00 60.47 96 ALA A C 1
ATOM 784 O O . ALA A 1 96 ? -5.295 11.238 8.759 1.00 60.47 96 ALA A O 1
ATOM 785 N N . GLY A 1 97 ? -4.302 9.234 8.759 1.00 58.84 97 GLY A N 1
ATOM 786 C CA . GLY A 1 97 ? -5.242 8.614 9.711 1.00 58.84 97 GLY A CA 1
ATOM 787 C C . GLY A 1 97 ? -6.664 8.368 9.178 1.00 58.84 97 GLY A C 1
ATOM 788 O O . GLY A 1 97 ? -7.501 7.810 9.886 1.00 58.84 97 GLY A O 1
ATOM 789 N N . THR A 1 98 ? -6.937 8.736 7.927 1.00 59.78 98 THR A N 1
ATOM 790 C CA . THR A 1 98 ? -8.203 8.477 7.237 1.00 59.78 98 THR A CA 1
ATOM 791 C C . THR A 1 98 ? -8.316 6.992 6.906 1.00 59.78 98 THR A C 1
ATOM 793 O O . THR A 1 98 ? -7.488 6.442 6.178 1.00 59.78 98 THR A O 1
ATOM 796 N N . ARG A 1 99 ? -9.338 6.317 7.437 1.00 58.69 99 ARG A N 1
ATOM 797 C CA . ARG A 1 99 ? -9.603 4.905 7.140 1.00 58.69 99 ARG A CA 1
ATOM 798 C C . ARG A 1 99 ? -10.568 4.795 5.966 1.00 58.69 99 ARG A C 1
ATOM 800 O O . ARG A 1 99 ? -11.709 4.452 6.195 1.00 58.69 99 ARG A O 1
ATOM 807 N N . HIS A 1 100 ? -10.137 5.001 4.721 1.00 58.00 100 HIS A N 1
ATOM 808 C CA . HIS A 1 1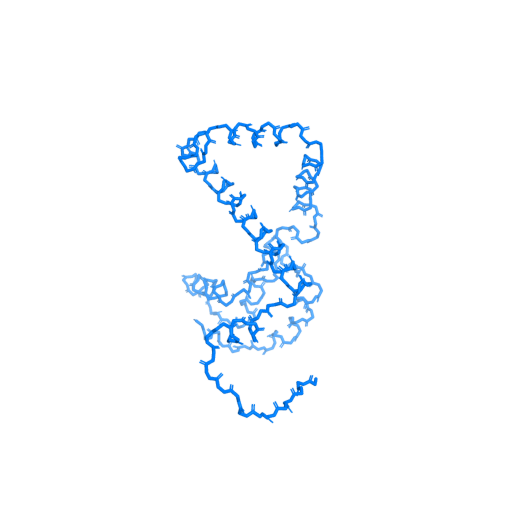00 ? -10.954 4.544 3.584 1.00 58.00 100 HIS A CA 1
ATOM 809 C C . HIS A 1 100 ? -10.969 3.011 3.548 1.00 58.00 100 HIS A C 1
ATOM 811 O O . HIS A 1 100 ? -10.161 2.371 2.879 1.00 58.00 100 HIS A O 1
ATOM 817 N N . THR A 1 101 ? -11.862 2.403 4.324 1.00 59.19 101 THR A N 1
ATOM 818 C CA . THR A 1 101 ? -12.035 0.951 4.403 1.00 59.19 101 THR A CA 1
ATOM 819 C C . THR A 1 101 ? -13.395 0.569 3.844 1.00 59.19 101 THR A C 1
ATOM 821 O O . THR A 1 101 ? -14.258 0.089 4.577 1.00 59.19 101 THR A O 1
ATOM 824 N N . GLN A 1 102 ? -13.590 0.773 2.541 1.00 56.56 102 GLN A N 1
ATOM 825 C CA . GLN A 1 102 ? -14.800 0.340 1.837 1.00 56.56 102 GLN A CA 1
ATOM 826 C C . GLN A 1 102 ? -14.481 -0.520 0.604 1.00 56.56 102 GLN A C 1
ATOM 828 O O . GLN A 1 102 ? -15.051 -0.347 -0.465 1.00 56.56 102 GLN A O 1
ATOM 833 N N . GLY A 1 103 ? -13.578 -1.490 0.760 1.00 58.97 103 GLY A N 1
ATOM 834 C CA . GLY A 1 103 ? -13.689 -2.715 -0.031 1.00 58.97 103 GLY A CA 1
ATOM 835 C C . GLY A 1 103 ? -14.850 -3.557 0.507 1.00 58.97 103 GLY A C 1
ATOM 836 O O . GLY A 1 103 ? -15.157 -3.489 1.700 1.00 58.97 103 GLY A O 1
ATOM 837 N N . SER A 1 104 ? -15.484 -4.374 -0.335 1.00 59.91 104 SER A N 1
ATOM 838 C CA . SER A 1 104 ? -16.575 -5.280 0.072 1.00 59.91 104 SER A CA 1
ATOM 839 C C . SER A 1 104 ? -16.209 -6.109 1.314 1.00 59.91 104 SER A C 1
ATOM 841 O O . SER A 1 104 ? -16.958 -6.160 2.287 1.00 59.91 104 SER A O 1
ATOM 843 N N . ILE A 1 105 ? -14.987 -6.645 1.345 1.00 62.69 105 ILE A N 1
ATOM 844 C CA . ILE A 1 105 ? -14.450 -7.435 2.463 1.00 62.69 105 ILE A CA 1
ATOM 845 C C . ILE A 1 105 ? -14.294 -6.594 3.744 1.00 62.69 105 ILE A C 1
ATOM 847 O O . ILE A 1 105 ? -14.620 -7.056 4.839 1.00 62.69 105 ILE A O 1
ATOM 851 N N . SER A 1 106 ? -13.814 -5.350 3.639 1.00 72.12 106 SER A N 1
ATOM 852 C CA . SER A 1 106 ? -13.591 -4.500 4.815 1.00 72.12 106 SER A CA 1
ATOM 853 C C . SER A 1 106 ? -14.894 -3.955 5.399 1.00 72.12 106 SER A C 1
ATOM 855 O O . SER A 1 106 ? -15.006 -3.839 6.617 1.00 72.12 106 SER A O 1
ATOM 857 N N . ALA A 1 107 ? -15.887 -3.669 4.553 1.00 77.00 107 ALA A N 1
ATOM 858 C CA . ALA A 1 107 ? -17.211 -3.229 4.984 1.00 77.00 107 ALA A CA 1
ATOM 859 C C . ALA A 1 107 ? -17.932 -4.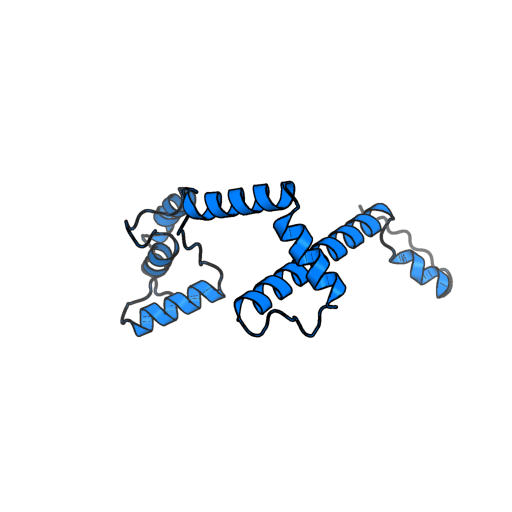325 5.790 1.00 77.00 107 ALA A C 1
ATOM 861 O O . ALA A 1 107 ? -18.422 -4.052 6.885 1.00 77.00 107 ALA A O 1
ATOM 862 N N . ILE A 1 108 ? -17.898 -5.577 5.315 1.00 80.81 108 ILE A N 1
ATOM 863 C CA . ILE A 1 108 ? -18.470 -6.736 6.025 1.00 80.81 108 ILE A CA 1
ATOM 864 C C . ILE A 1 108 ? -17.774 -6.955 7.373 1.00 80.81 108 ILE A C 1
ATOM 866 O O . ILE A 1 108 ? -18.434 -7.181 8.386 1.00 80.81 108 ILE A O 1
ATOM 870 N N . ALA A 1 109 ? -16.442 -6.860 7.427 1.00 82.50 109 ALA A N 1
ATOM 871 C CA . ALA A 1 109 ? -15.702 -7.022 8.679 1.00 82.50 109 ALA A CA 1
ATOM 872 C C . ALA A 1 109 ? -16.084 -5.959 9.726 1.00 82.50 109 ALA A C 1
ATOM 874 O O . ALA A 1 109 ? -16.237 -6.274 10.909 1.00 82.50 109 ALA A O 1
ATOM 875 N N . ILE A 1 110 ? -16.276 -4.708 9.297 1.00 82.25 110 ILE A N 1
ATOM 876 C CA . ILE A 1 110 ? -16.693 -3.614 10.182 1.00 82.25 110 ILE A CA 1
ATOM 877 C C . ILE A 1 110 ? -18.149 -3.791 10.613 1.00 82.25 110 ILE A C 1
ATOM 879 O O . ILE A 1 110 ? -18.430 -3.661 11.802 1.00 82.25 110 ILE A O 1
ATOM 883 N N . ALA A 1 111 ? -19.046 -4.176 9.703 1.00 84.75 111 ALA A N 1
ATOM 884 C CA . ALA A 1 111 ? -20.431 -4.504 10.032 1.00 84.75 111 ALA A CA 1
ATOM 885 C C . ALA A 1 111 ? -20.516 -5.639 11.067 1.00 84.75 111 ALA A C 1
ATOM 887 O O . ALA A 1 111 ? -21.219 -5.514 12.066 1.00 84.75 111 ALA A O 1
ATOM 888 N N . LYS A 1 112 ? -19.734 -6.715 10.898 1.00 86.31 112 LYS A N 1
ATOM 889 C CA . LYS A 1 112 ? -19.646 -7.811 11.879 1.00 86.31 112 LYS A CA 1
ATOM 890 C C . LYS A 1 112 ? -19.172 -7.324 13.245 1.00 86.31 112 LYS A C 1
ATOM 892 O O . LYS A 1 112 ? -19.717 -7.756 14.255 1.00 86.31 112 LYS A O 1
ATOM 897 N N . LYS A 1 113 ? -18.182 -6.425 13.290 1.00 85.19 113 LYS A N 1
ATOM 898 C CA . LYS A 1 113 ? -17.719 -5.835 14.552 1.00 85.19 113 LYS A CA 1
ATOM 899 C C . LYS A 1 113 ? -18.815 -4.991 15.211 1.00 85.19 113 LYS A C 1
ATOM 901 O O . LYS A 1 113 ? -19.097 -5.197 16.378 1.00 85.19 113 LYS A O 1
ATOM 906 N N . MET A 1 114 ? -19.479 -4.122 14.453 1.00 85.69 114 MET A N 1
ATOM 907 C CA . MET A 1 114 ? -20.591 -3.305 14.953 1.00 85.69 114 MET A CA 1
ATOM 908 C C . MET A 1 114 ? -21.724 -4.162 15.531 1.00 85.69 114 MET A C 1
ATOM 910 O O . MET A 1 114 ? -22.204 -3.864 16.617 1.00 85.69 114 MET A O 1
ATOM 914 N N . ARG A 1 115 ? -22.097 -5.263 14.860 1.00 87.69 115 ARG A N 1
ATOM 915 C CA . ARG A 1 115 ? -23.096 -6.212 15.383 1.00 87.69 115 ARG A CA 1
ATOM 916 C C . ARG A 1 115 ? -22.644 -6.860 16.697 1.00 87.69 115 ARG A C 1
ATOM 918 O O . ARG A 1 115 ? -23.454 -6.987 17.605 1.00 87.69 115 ARG A O 1
ATOM 925 N N . LYS A 1 116 ? -21.364 -7.244 16.813 1.00 88.81 116 LYS A N 1
ATOM 926 C CA . LYS A 1 116 ? -20.794 -7.764 18.074 1.00 88.81 116 LYS A CA 1
ATOM 927 C C . LYS A 1 116 ? -20.822 -6.728 19.197 1.00 88.81 116 LYS A C 1
ATOM 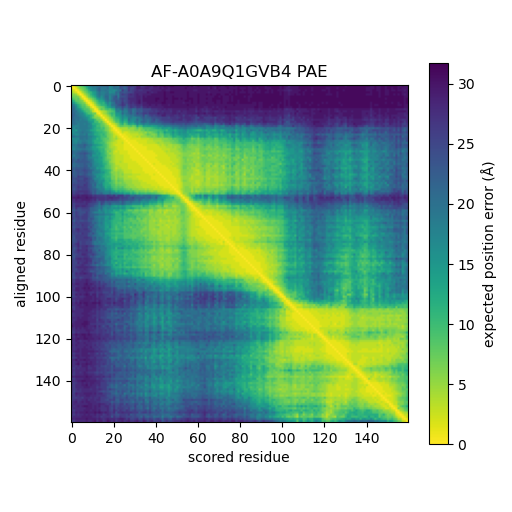929 O O . LYS A 1 116 ? -21.065 -7.095 20.337 1.00 88.81 116 LYS A O 1
ATOM 934 N N . ASP A 1 117 ? -20.619 -5.459 18.856 1.00 86.56 117 ASP A N 1
ATOM 935 C CA . ASP A 1 117 ? -20.684 -4.330 19.788 1.00 86.56 117 ASP A CA 1
ATOM 936 C C . ASP A 1 117 ? -22.149 -3.919 20.109 1.00 86.56 117 ASP A C 1
ATOM 938 O O . ASP A 1 117 ? -22.374 -2.920 20.787 1.00 86.56 117 ASP A O 1
ATOM 942 N N . GLY A 1 118 ? -23.156 -4.661 19.620 1.00 83.94 118 GLY A N 1
ATOM 943 C CA . GLY A 1 118 ? -24.583 -4.403 19.864 1.00 83.94 118 GLY A CA 1
ATOM 944 C C . GLY A 1 118 ? -25.195 -3.288 19.005 1.00 83.94 118 GLY A C 1
ATOM 945 O O . GLY A 1 118 ? -26.327 -2.868 19.237 1.00 83.94 118 GLY A O 1
ATOM 946 N N . GLU A 1 119 ? -24.476 -2.782 18.000 1.00 84.25 119 GLU A N 1
ATOM 947 C CA . GLU A 1 119 ? -24.959 -1.706 17.136 1.00 84.25 119 GLU A CA 1
ATOM 948 C C . GLU A 1 119 ? -25.828 -2.245 15.984 1.00 84.25 119 GLU A C 1
ATOM 950 O O . GLU A 1 119 ? -25.416 -3.117 15.213 1.00 84.25 119 GLU A O 1
ATOM 955 N N . ILE A 1 120 ? -27.002 -1.635 15.773 1.00 83.12 120 ILE A N 1
ATOM 956 C CA . ILE A 1 120 ? -27.781 -1.819 14.538 1.00 83.12 120 ILE A CA 1
ATOM 957 C C . ILE A 1 120 ? -26.988 -1.226 13.369 1.00 83.12 120 ILE A C 1
ATOM 959 O O . ILE A 1 120 ? -26.740 -0.015 13.321 1.00 83.12 120 ILE A O 1
ATOM 963 N N . VAL A 1 121 ? -26.601 -2.079 12.419 1.00 84.81 121 VAL A N 1
ATOM 964 C CA . VAL A 1 121 ? -25.805 -1.682 11.254 1.00 84.81 121 VAL A CA 1
ATOM 965 C C . VAL A 1 121 ? -26.725 -1.227 10.130 1.00 84.81 121 VAL A C 1
ATOM 967 O O . VAL A 1 121 ? -27.318 -2.044 9.431 1.00 84.81 121 VAL A O 1
ATOM 970 N N . THR A 1 122 ? -26.814 0.085 9.933 1.00 85.88 122 THR A N 1
ATOM 971 C CA . THR A 1 122 ? -27.417 0.690 8.738 1.00 85.88 122 THR A CA 1
ATOM 972 C C . THR A 1 122 ? -26.333 1.094 7.746 1.00 85.88 122 THR A C 1
ATOM 974 O O . THR A 1 122 ? -25.178 1.311 8.134 1.00 85.88 122 THR A O 1
ATOM 977 N N . ALA A 1 123 ? -26.703 1.248 6.472 1.00 81.44 123 ALA A N 1
ATOM 978 C CA . ALA A 1 123 ? -25.794 1.768 5.448 1.00 81.44 123 ALA A CA 1
ATOM 979 C C . ALA A 1 123 ? -25.180 3.114 5.875 1.00 81.44 123 ALA A C 1
ATOM 981 O O . ALA A 1 123 ? -23.967 3.297 5.791 1.00 81.44 123 ALA A O 1
ATOM 982 N N . ALA A 1 124 ? -25.993 4.010 6.444 1.00 84.31 124 ALA A N 1
ATOM 983 C CA . ALA A 1 124 ? -25.539 5.294 6.964 1.00 84.31 124 ALA A CA 1
ATOM 984 C C . ALA A 1 124 ? -24.534 5.162 8.126 1.00 84.31 124 ALA A C 1
ATOM 986 O O . ALA A 1 124 ? -23.469 5.783 8.105 1.00 84.31 124 ALA A O 1
ATOM 987 N N . LYS A 1 125 ? -24.807 4.318 9.129 1.00 85.19 125 LYS A N 1
ATOM 988 C CA . LYS A 1 125 ? -23.876 4.130 10.256 1.00 85.19 125 LYS A CA 1
ATOM 989 C C . LYS A 1 125 ? -22.554 3.513 9.810 1.00 85.19 125 LYS A C 1
ATOM 991 O O . LYS A 1 125 ? -21.493 3.974 10.231 1.00 85.19 125 LYS A O 1
ATOM 996 N N . LEU A 1 126 ? -22.609 2.507 8.938 1.00 86.19 126 LEU A N 1
ATOM 997 C CA . LEU A 1 126 ? -21.415 1.870 8.391 1.00 86.19 126 LEU A CA 1
ATOM 998 C C . LEU A 1 126 ? -20.593 2.863 7.560 1.00 86.19 126 LEU A C 1
ATOM 1000 O O . LEU A 1 126 ? -19.373 2.933 7.709 1.00 86.19 126 LEU A O 1
ATOM 1004 N N . TYR A 1 127 ? -21.262 3.668 6.734 1.00 84.06 127 TYR A N 1
ATOM 1005 C CA . TYR A 1 127 ? -20.629 4.693 5.914 1.00 84.06 127 TYR A CA 1
ATOM 1006 C C . TYR A 1 127 ? -19.945 5.765 6.771 1.00 84.06 127 TYR A C 1
ATOM 1008 O O . TYR A 1 127 ? -18.760 6.032 6.590 1.00 84.06 127 TYR A O 1
ATOM 1016 N N . SER A 1 128 ? -20.639 6.308 7.775 1.00 84.19 128 SER A N 1
ATOM 1017 C CA . SER A 1 128 ? -20.064 7.276 8.717 1.00 84.19 128 SER A CA 1
ATOM 1018 C C . SER A 1 128 ? -18.848 6.699 9.454 1.00 84.19 128 SER A C 1
ATOM 1020 O O . SER A 1 128 ? -17.791 7.326 9.484 1.00 84.19 128 SER A O 1
ATOM 1022 N N . LYS A 1 129 ? -18.928 5.461 9.957 1.00 82.31 129 LYS A N 1
ATOM 1023 C CA . LYS A 1 129 ? -17.826 4.798 10.686 1.00 82.31 129 LYS A CA 1
ATOM 1024 C C . LYS A 1 129 ? -16.606 4.487 9.806 1.00 82.31 129 LYS A C 1
ATOM 1026 O O . LYS A 1 129 ? -15.511 4.290 10.330 1.00 82.31 129 LYS A O 1
ATOM 1031 N N . THR A 1 130 ? -16.787 4.443 8.486 1.00 80.19 130 THR A N 1
ATOM 1032 C CA . THR A 1 130 ? -15.725 4.178 7.499 1.00 80.19 130 THR A CA 1
ATOM 1033 C C . THR A 1 130 ? -15.235 5.421 6.760 1.00 80.19 130 THR A C 1
ATOM 1035 O O . THR A 1 130 ? -14.193 5.355 6.131 1.00 80.19 130 THR A O 1
ATOM 1038 N N . HIS A 1 131 ? -15.933 6.554 6.835 1.00 81.50 131 HIS A N 1
ATOM 1039 C CA . HIS A 1 131 ? -15.578 7.777 6.096 1.00 81.50 131 HIS A CA 1
ATOM 1040 C C . HIS A 1 131 ? -15.443 8.999 7.000 1.00 81.50 131 HIS A C 1
ATOM 1042 O O . HIS A 1 131 ? -15.392 10.132 6.522 1.00 81.50 131 HIS A O 1
ATOM 1048 N N . THR A 1 132 ? -15.365 8.776 8.313 1.00 81.25 132 THR A N 1
ATOM 1049 C CA . THR A 1 132 ? -15.043 9.816 9.285 1.00 81.25 132 THR A CA 1
ATOM 1050 C C . THR A 1 132 ? -13.771 9.489 10.051 1.00 81.25 132 THR A C 1
ATOM 1052 O O . THR A 1 132 ? -13.396 8.330 10.257 1.00 81.25 132 THR A O 1
ATOM 1055 N N . LYS A 1 133 ? -13.072 10.541 10.459 1.00 76.69 133 LYS A N 1
ATOM 1056 C CA . LYS A 1 133 ? -11.894 10.452 11.313 1.00 76.69 133 LYS A CA 1
ATOM 1057 C C . LYS A 1 133 ? -12.326 10.126 12.755 1.00 76.69 133 LYS A C 1
ATOM 1059 O O . LYS A 1 133 ? -13.222 10.783 13.281 1.00 76.69 133 LYS A O 1
ATOM 1064 N N . PRO A 1 134 ? -11.694 9.153 13.444 1.00 73.12 134 PRO A N 1
ATOM 1065 C CA . PRO A 1 134 ? -12.115 8.749 14.791 1.00 73.12 134 PRO A CA 1
ATOM 1066 C C . PRO A 1 134 ? -12.034 9.851 15.857 1.00 73.12 134 PRO A C 1
ATOM 1068 O O . PRO A 1 134 ? -12.765 9.793 16.839 1.00 73.12 134 PRO A O 1
ATOM 1071 N N . LYS A 1 135 ? -11.125 10.821 15.684 1.00 74.69 135 LYS A N 1
ATOM 1072 C CA . LYS A 1 135 ? -10.818 11.847 16.692 1.00 74.69 135 LYS A CA 1
ATOM 1073 C C . LYS A 1 135 ? -11.876 12.952 16.756 1.00 74.69 135 LYS A C 1
ATOM 1075 O O . LYS A 1 135 ? -12.227 13.392 17.840 1.00 74.69 135 LYS A O 1
ATOM 1080 N N . ASP A 1 136 ? -12.353 13.402 15.603 1.00 79.50 136 ASP A N 1
ATOM 1081 C CA . ASP A 1 136 ? -13.177 14.606 15.435 1.00 79.50 136 ASP A CA 1
ATOM 1082 C C . ASP A 1 136 ? -14.473 14.341 14.647 1.00 79.50 136 ASP A C 1
ATOM 1084 O O . ASP A 1 136 ? -15.271 15.253 14.452 1.00 79.50 136 ASP A O 1
ATOM 1088 N N . LYS A 1 137 ? -14.705 13.097 14.201 1.00 78.88 137 LYS A N 1
ATOM 1089 C CA . LYS A 1 137 ? -15.869 12.673 13.401 1.00 78.88 137 LYS A CA 1
ATOM 1090 C C . LYS A 1 137 ? -16.068 13.480 12.110 1.00 78.88 137 LYS A C 1
ATOM 1092 O O . LYS A 1 137 ? -17.145 13.436 11.518 1.00 78.88 137 LYS A O 1
ATOM 1097 N N . THR A 1 138 ? -15.038 14.181 11.639 1.00 82.31 138 THR A N 1
ATOM 1098 C CA . THR A 1 138 ? -15.085 14.914 10.371 1.00 82.31 138 THR A CA 1
ATOM 1099 C C . THR A 1 138 ? -14.929 13.953 9.198 1.00 82.31 138 THR A C 1
ATOM 1101 O O . THR A 1 138 ? -14.285 12.905 9.319 1.00 82.31 138 THR A O 1
ATOM 1104 N N . PHE A 1 139 ? -15.537 14.289 8.057 1.00 81.38 139 PHE A N 1
ATOM 1105 C CA . PHE A 1 139 ? -15.380 13.490 6.845 1.00 81.38 139 PHE A CA 1
ATOM 1106 C C . PHE A 1 139 ? -13.941 13.527 6.345 1.00 81.38 139 PHE A C 1
ATOM 1108 O O . PHE A 1 139 ? -13.223 14.517 6.472 1.00 81.38 139 PHE A O 1
ATOM 1115 N N . THR A 1 140 ? -13.529 12.412 5.765 1.00 75.00 140 THR A N 1
ATOM 1116 C CA . THR A 1 140 ? -12.163 12.195 5.298 1.00 75.00 140 THR A CA 1
ATOM 1117 C C . THR A 1 140 ? -11.803 13.009 4.057 1.00 75.00 140 THR A C 1
ATOM 1119 O O . THR A 1 140 ? -10.626 13.285 3.821 1.00 75.00 140 THR A O 1
ATOM 1122 N N . ASP A 1 141 ? -12.815 13.396 3.282 1.00 80.00 141 ASP A N 1
ATOM 1123 C CA . ASP A 1 141 ? -12.722 14.157 2.041 1.00 80.00 141 ASP A CA 1
ATOM 1124 C C . ASP A 1 141 ? -14.113 14.674 1.616 1.00 80.00 141 ASP A C 1
ATOM 1126 O O . ASP A 1 141 ? -15.152 14.188 2.081 1.00 80.00 141 ASP A O 1
ATOM 1130 N N . ASP A 1 142 ? -14.135 15.646 0.702 1.00 81.94 142 ASP A N 1
ATOM 1131 C CA . ASP A 1 142 ? -15.369 16.294 0.241 1.00 81.94 142 ASP A CA 1
ATOM 1132 C C . ASP A 1 142 ? -16.290 15.355 -0.538 1.00 81.94 142 ASP A C 1
ATOM 1134 O O . ASP A 1 142 ? -17.513 15.461 -0.433 1.00 81.94 142 ASP A O 1
ATOM 1138 N N . ARG A 1 143 ? -15.735 14.382 -1.271 1.00 80.94 143 ARG A N 1
ATOM 1139 C CA . ARG A 1 143 ? -16.538 13.378 -1.980 1.00 80.94 143 ARG A CA 1
ATOM 1140 C C . ARG A 1 143 ? -17.282 12.495 -0.984 1.00 80.94 143 ARG A C 1
ATOM 1142 O O . ARG A 1 143 ? -18.460 12.193 -1.193 1.00 80.94 143 ARG A O 1
ATOM 1149 N N . SER A 1 144 ? -16.631 12.129 0.116 1.00 81.31 144 SER A N 1
ATOM 1150 C CA . SER A 1 144 ? -17.258 11.371 1.189 1.00 81.31 144 SER A CA 1
ATOM 1151 C C . SER A 1 144 ? -18.402 12.147 1.841 1.00 81.31 144 SER A C 1
ATOM 1153 O O . SER A 1 144 ? -19.468 11.576 2.087 1.00 81.31 144 SER A O 1
ATOM 1155 N N . LYS A 1 145 ? -18.208 13.455 2.054 1.00 84.44 145 LYS A N 1
ATOM 1156 C CA . LYS A 1 145 ? -19.230 14.377 2.569 1.00 84.44 145 LYS A CA 1
ATOM 1157 C C . LYS A 1 145 ? -20.402 14.551 1.597 1.00 84.44 145 LYS A C 1
ATOM 1159 O O . LYS A 1 145 ? -21.549 14.534 2.030 1.00 84.44 145 LYS A O 1
ATOM 1164 N N . ALA A 1 146 ? -20.140 14.683 0.299 1.00 84.62 146 ALA A N 1
ATOM 1165 C CA . ALA A 1 146 ? -21.185 14.789 -0.719 1.00 84.62 146 ALA A CA 1
ATOM 1166 C C . ALA A 1 146 ? -22.029 13.506 -0.786 1.00 84.62 146 ALA A C 1
ATOM 1168 O O . ALA A 1 146 ? -23.254 13.552 -0.730 1.00 84.62 146 ALA A O 1
ATOM 1169 N N . THR A 1 147 ? -21.372 12.346 -0.794 1.00 83.25 147 THR A N 1
ATOM 1170 C CA . THR A 1 147 ? -22.035 11.033 -0.826 1.00 83.25 147 THR A CA 1
ATOM 1171 C C . THR A 1 147 ? -22.852 10.775 0.449 1.00 83.25 147 THR A C 1
ATOM 1173 O O . THR A 1 147 ? -23.918 10.161 0.393 1.00 83.25 147 THR A O 1
ATOM 1176 N N . TRP A 1 148 ? -22.421 11.305 1.602 1.00 83.62 148 TRP A N 1
ATOM 1177 C CA . TRP A 1 148 ? -23.209 11.255 2.838 1.00 83.62 148 TRP A CA 1
ATOM 1178 C C . TRP A 1 148 ? -24.588 11.899 2.691 1.00 83.62 148 TRP A C 1
ATOM 1180 O O . TRP A 1 148 ? -25.545 11.396 3.270 1.00 83.62 148 TRP A O 1
ATOM 1190 N N . VAL A 1 149 ? -24.729 12.964 1.895 1.00 84.69 149 VAL A N 1
ATOM 1191 C CA . VAL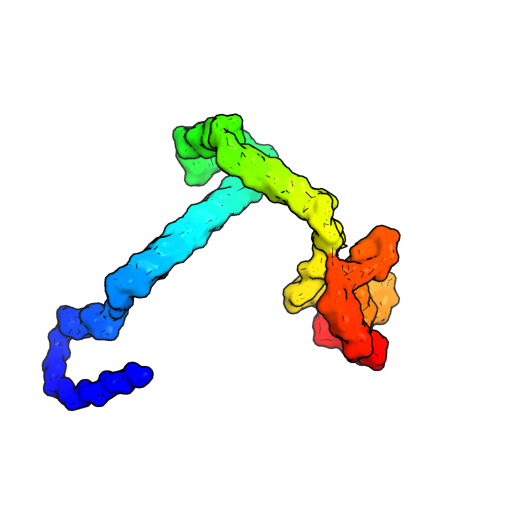 A 1 149 ? -26.029 13.617 1.663 1.00 84.69 149 VAL A CA 1
ATOM 1192 C C . VAL A 1 149 ? -27.037 12.648 1.039 1.00 84.69 149 VAL A C 1
ATOM 1194 O O . VAL A 1 149 ? -28.214 12.700 1.390 1.00 84.69 149 VAL A O 1
ATOM 1197 N N . CYS A 1 150 ? -26.569 11.729 0.191 1.00 79.88 150 CYS A N 1
ATOM 1198 C CA . CYS A 1 150 ? -27.386 10.704 -0.458 1.00 79.88 150 CYS A CA 1
ATOM 1199 C C . CYS A 1 150 ? -27.628 9.473 0.429 1.00 79.88 150 CYS A C 1
ATOM 1201 O O . CYS A 1 150 ? -28.669 8.837 0.312 1.00 79.88 150 CYS A O 1
ATOM 1203 N N . ILE A 1 151 ? -26.678 9.125 1.306 1.00 79.06 151 ILE A N 1
ATOM 1204 C CA . ILE A 1 151 ? -26.744 7.912 2.144 1.00 79.06 151 ILE A CA 1
ATOM 1205 C C . ILE A 1 151 ? -27.432 8.168 3.491 1.00 79.06 151 ILE A C 1
ATOM 1207 O O . ILE A 1 151 ? -28.095 7.272 4.011 1.00 79.06 151 ILE A O 1
ATOM 1211 N N . LYS A 1 152 ? -27.340 9.384 4.051 1.00 78.56 152 LYS A N 1
ATOM 1212 C CA . LYS A 1 152 ? -27.946 9.737 5.347 1.00 78.56 152 LYS A CA 1
ATOM 1213 C C . LYS A 1 152 ? -29.447 9.414 5.482 1.00 78.56 152 LYS A C 1
ATOM 1215 O O . LYS A 1 152 ? -29.814 9.045 6.594 1.00 78.56 152 LYS A O 1
ATOM 1220 N N . PRO A 1 153 ? -30.310 9.519 4.440 1.00 77.56 153 PRO A N 1
ATOM 1221 C CA . PRO A 1 153 ? -31.728 9.199 4.584 1.00 77.56 153 PRO A CA 1
ATOM 1222 C C . PRO A 1 153 ? -32.013 7.692 4.449 1.00 77.56 153 PRO A C 1
ATOM 1224 O O . PRO A 1 153 ? -33.140 7.255 4.661 1.00 77.56 153 PRO A O 1
ATOM 1227 N N . ILE A 1 154 ? -31.016 6.875 4.091 1.00 74.25 154 ILE A N 1
ATOM 1228 C CA . ILE A 1 154 ? -31.179 5.434 3.899 1.00 74.25 154 ILE A CA 1
ATOM 1229 C C . ILE A 1 154 ? -31.021 4.738 5.253 1.00 74.25 154 ILE A C 1
ATOM 1231 O O . ILE A 1 154 ? -29.918 4.418 5.705 1.00 74.25 154 ILE A O 1
ATOM 1235 N N . HIS A 1 155 ? -32.156 4.468 5.891 1.00 71.19 155 HIS A N 1
ATOM 1236 C CA . HIS A 1 155 ? -32.230 3.744 7.163 1.00 71.19 155 HIS A CA 1
ATOM 1237 C C . HIS A 1 155 ? -32.303 2.222 7.000 1.00 71.19 155 HIS A C 1
ATOM 1239 O O . HIS A 1 155 ? -32.486 1.505 7.982 1.00 71.19 155 HIS A O 1
ATOM 1245 N N . LEU A 1 156 ? -32.126 1.718 5.775 1.00 70.25 156 LEU A N 1
ATOM 1246 C CA . LEU A 1 156 ? -32.164 0.288 5.508 1.00 70.25 156 LEU A CA 1
ATOM 1247 C C . LEU A 1 156 ? -31.038 -0.444 6.262 1.00 70.25 156 LEU A C 1
ATOM 1249 O O . LEU A 1 156 ? -29.891 0.037 6.301 1.00 70.25 156 LEU A O 1
ATOM 1253 N N . PRO A 1 157 ? -31.349 -1.606 6.863 1.00 69.00 157 PRO A N 1
ATOM 1254 C CA . PRO A 1 157 ? -30.342 -2.449 7.480 1.00 69.00 157 PRO A CA 1
ATOM 1255 C C . PRO A 1 157 ? -29.333 -2.909 6.424 1.00 69.00 157 PRO A C 1
ATOM 1257 O O . PRO A 1 157 ? -29.673 -3.224 5.285 1.00 69.00 157 PRO A O 1
ATOM 1260 N N . PHE A 1 158 ? -28.060 -2.921 6.804 1.00 65.69 158 PHE A N 1
ATOM 1261 C CA . PHE A 1 158 ? -26.994 -3.404 5.942 1.00 65.69 158 PHE A CA 1
ATOM 1262 C C . PHE A 1 158 ? -27.010 -4.939 5.927 1.00 65.69 158 PHE A C 1
ATOM 1264 O O . PHE A 1 158 ? -26.633 -5.578 6.918 1.00 65.69 158 PHE A O 1
ATOM 1271 N N . PHE A 1 159 ? -27.438 -5.519 4.804 1.00 58.03 159 PHE A N 1
ATOM 1272 C CA . PHE A 1 159 ? -27.415 -6.960 4.544 1.00 58.03 159 PHE A CA 1
ATOM 1273 C C . PHE A 1 159 ? -26.071 -7.351 3.920 1.00 58.03 159 PHE A C 1
ATOM 1275 O O . PHE A 1 159 ? -25.914 -7.413 2.704 1.00 58.03 159 PHE A O 1
ATOM 1282 N N . GLY A 1 160 ? -25.079 -7.554 4.779 1.00 55.34 160 GLY A N 1
ATOM 1283 C CA . GLY A 1 160 ? -23.778 -8.136 4.443 1.00 55.34 160 GLY A CA 1
ATOM 1284 C C . GLY A 1 160 ? -23.279 -9.063 5.535 1.00 55.34 160 GLY A C 1
ATOM 1285 O O . GLY A 1 160 ? -23.801 -8.976 6.681 1.00 55.34 160 GLY A O 1
#

Mean predicted aligned error: 15.38 Å

Organism: NCBI:txid171969

Secondary structure (DSSP, 8-state):
------------HHHHHGGGPPPHHHHHHHHHHHHHHHHHHHHHHHHHHHHTTS-SS-TTS-HHHHHHHHHHHHH-HHHHHHHHHHHHHHHHSTTTT-----SHHHHHHHHHHHHHTT---BHHHHHHHHHB-TTT--BSSHHHHHHHHHHTT---B---

Radius of gyration: 25.5 Å; Cα contacts (8 Å, |Δi|>4): 96; chains: 1; bounding box: 57×43×67 Å